Protein AF-A0A2U9IP98-F1 (afdb_monomer_lite)

Structure (mmCIF, N/CA/C/O backbone):
data_AF-A0A2U9IP98-F1
#
_entry.id   AF-A0A2U9IP98-F1
#
loop_
_atom_site.group_PDB
_atom_site.id
_atom_site.type_symbol
_atom_site.label_atom_id
_atom_site.label_alt_id
_atom_site.label_comp_id
_atom_site.label_asym_id
_atom_site.label_entity_id
_atom_site.label_seq_id
_atom_site.pdbx_PDB_ins_code
_atom_site.Cartn_x
_atom_site.Cartn_y
_atom_site.Cartn_z
_atom_site.occupancy
_atom_site.B_iso_or_equiv
_atom_site.auth_seq_id
_atom_site.auth_comp_id
_atom_site.auth_asym_id
_atom_site.auth_atom_id
_atom_site.pdbx_PDB_model_num
ATOM 1 N N . MET A 1 1 ? 15.990 16.368 -11.895 1.00 38.81 1 MET A N 1
ATOM 2 C CA . MET A 1 1 ? 14.515 16.236 -11.819 1.00 38.81 1 MET A CA 1
ATOM 3 C C . MET A 1 1 ? 14.180 14.976 -11.020 1.00 38.81 1 MET A C 1
ATOM 5 O O . MET A 1 1 ? 14.409 13.882 -11.521 1.00 38.81 1 MET A O 1
ATOM 9 N N . LEU A 1 2 ? 13.744 15.100 -9.759 1.00 40.88 2 LEU A N 1
ATOM 10 C CA . LEU A 1 2 ? 13.493 13.975 -8.838 1.00 40.88 2 LEU A CA 1
ATOM 11 C C . LEU A 1 2 ? 12.225 13.195 -9.237 1.00 40.88 2 LEU A C 1
ATOM 13 O O . LEU A 1 2 ? 11.253 13.118 -8.491 1.00 40.88 2 LEU A O 1
ATOM 17 N N . LYS A 1 3 ? 12.224 12.574 -10.424 1.00 48.38 3 LYS A N 1
ATOM 18 C CA . LYS A 1 3 ? 11.374 11.405 -10.649 1.00 48.38 3 LYS A CA 1
ATOM 19 C C . LYS A 1 3 ? 11.878 10.387 -9.622 1.00 48.38 3 LYS A C 1
ATOM 21 O O . LYS A 1 3 ? 13.066 10.121 -9.501 1.00 48.38 3 LYS A O 1
ATOM 26 N N . HIS A 1 4 ? 11.042 9.874 -8.742 1.00 55.41 4 HIS A N 1
ATOM 27 C CA . HIS A 1 4 ? 10.2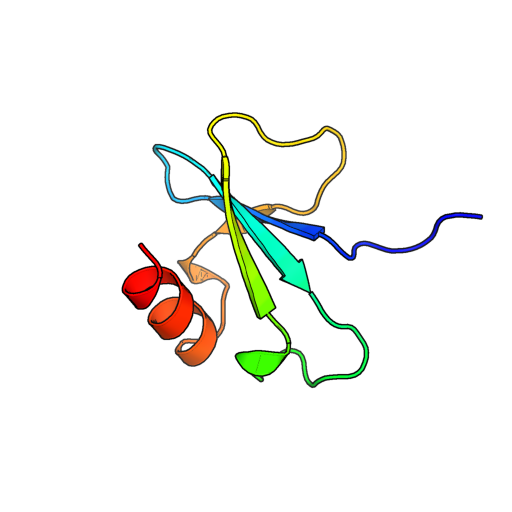76 8.691 -9.056 1.00 55.41 4 HIS A CA 1
ATOM 28 C C . HIS A 1 4 ? 9.496 8.300 -7.801 1.00 55.41 4 HIS A C 1
ATOM 30 O O . HIS A 1 4 ? 10.065 8.276 -6.712 1.00 55.41 4 HIS A O 1
ATOM 36 N N . LYS A 1 5 ? 8.232 7.926 -7.996 1.00 63.94 5 LYS A N 1
ATOM 37 C CA . LYS A 1 5 ? 7.321 7.220 -7.082 1.00 63.94 5 LYS A CA 1
ATOM 38 C C . LYS A 1 5 ? 7.954 5.949 -6.468 1.00 63.94 5 LYS A C 1
ATOM 40 O O . LYS A 1 5 ? 7.607 4.834 -6.834 1.00 63.94 5 LYS A O 1
ATOM 45 N N . LYS A 1 6 ? 8.988 6.108 -5.639 1.00 78.44 6 LYS A N 1
ATOM 46 C CA . LYS A 1 6 ? 9.731 5.024 -4.970 1.00 78.44 6 LYS A CA 1
ATOM 47 C C . LYS A 1 6 ? 9.030 4.590 -3.693 1.00 78.44 6 LYS A C 1
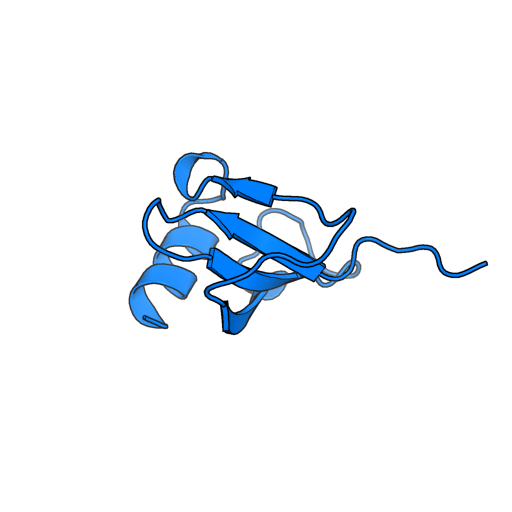ATOM 49 O O . LYS A 1 6 ? 9.248 3.478 -3.242 1.00 78.44 6 LYS A O 1
ATOM 54 N N . TYR A 1 7 ? 8.222 5.470 -3.113 1.00 83.88 7 TYR A N 1
ATOM 55 C CA . TYR A 1 7 ? 7.459 5.200 -1.908 1.00 83.88 7 TYR A CA 1
ATOM 56 C C . TYR A 1 7 ? 5.977 5.249 -2.234 1.00 83.88 7 TYR A C 1
ATOM 58 O O . TYR A 1 7 ? 5.522 6.163 -2.923 1.00 83.88 7 TYR A O 1
ATOM 66 N N . LEU A 1 8 ? 5.260 4.268 -1.714 1.00 87.38 8 LEU A N 1
ATOM 67 C CA . LEU A 1 8 ? 3.813 4.202 -1.708 1.00 87.38 8 LEU A CA 1
ATOM 68 C C . LEU A 1 8 ? 3.340 3.975 -0.278 1.00 87.38 8 LEU A C 1
ATOM 70 O O . LEU A 1 8 ? 4.089 3.500 0.581 1.00 87.38 8 LEU A O 1
ATOM 74 N N . TYR A 1 9 ? 2.097 4.343 -0.032 1.00 89.25 9 TYR A N 1
ATOM 75 C CA . TYR A 1 9 ? 1.428 4.087 1.228 1.00 89.25 9 TYR A CA 1
ATOM 76 C C . TYR A 1 9 ? 0.305 3.092 0.991 1.00 89.25 9 TYR A C 1
ATOM 78 O O . TYR A 1 9 ? -0.414 3.184 0.000 1.00 89.25 9 TYR A O 1
ATOM 86 N N . ILE A 1 10 ? 0.176 2.133 1.895 1.00 89.12 10 ILE A N 1
ATOM 87 C CA . ILE A 1 10 ? -0.896 1.147 1.858 1.00 89.12 10 ILE A CA 1
ATOM 88 C C . ILE A 1 10 ? -1.901 1.538 2.913 1.00 89.12 10 ILE A C 1
ATOM 90 O O . ILE A 1 10 ? -1.534 1.662 4.079 1.00 89.12 10 ILE A O 1
ATOM 94 N N . ASP A 1 11 ? -3.130 1.787 2.488 1.00 88.69 11 ASP A N 1
ATOM 95 C CA . ASP A 1 11 ? -4.220 2.151 3.379 1.00 88.69 11 ASP A CA 1
ATOM 96 C C . ASP A 1 11 ? -4.818 0.901 4.033 1.00 88.69 11 ASP A C 1
ATOM 98 O O . ASP A 1 11 ? -5.262 -0.016 3.338 1.00 88.69 11 ASP A O 1
ATOM 102 N N . LEU A 1 12 ? -4.813 0.877 5.368 1.00 86.31 12 LEU A N 1
ATOM 103 C CA . LEU A 1 12 ? -5.455 -0.145 6.202 1.00 86.31 12 LEU A CA 1
ATOM 104 C C . LEU A 1 12 ? -6.650 0.430 6.984 1.00 86.31 12 LEU A C 1
ATOM 106 O O . LEU A 1 12 ? -7.081 -0.140 7.986 1.00 86.31 12 LEU A O 1
ATOM 110 N N . GLY A 1 13 ? -7.151 1.607 6.601 1.00 83.81 13 GLY A N 1
ATOM 111 C CA . GLY A 1 13 ? -8.288 2.303 7.207 1.00 83.81 13 GLY A CA 1
ATOM 112 C C . GLY A 1 13 ? -7.953 3.040 8.507 1.00 83.81 13 GLY A C 1
ATOM 113 O O . GLY A 1 13 ? -8.337 4.193 8.681 1.00 83.81 13 GLY A O 1
ATOM 114 N N . LYS A 1 14 ? -7.205 2.411 9.424 1.00 83.69 14 LYS A N 1
ATOM 115 C CA . LYS A 1 14 ? -6.806 3.023 10.711 1.00 83.69 14 LYS A CA 1
ATOM 116 C C . LYS A 1 14 ? -5.443 3.713 10.653 1.00 83.69 14 LYS A C 1
ATOM 118 O O . LYS A 1 14 ? -5.173 4.653 11.398 1.00 83.69 14 LYS A O 1
ATOM 123 N N . TYR A 1 15 ? -4.554 3.200 9.818 1.00 85.81 15 TYR A N 1
ATOM 124 C CA . TYR A 1 15 ? -3.200 3.700 9.631 1.00 85.81 15 TYR A CA 1
ATOM 125 C C . TYR A 1 15 ? -2.688 3.254 8.265 1.00 85.81 15 TYR A C 1
ATOM 127 O O . TYR A 1 15 ? -3.268 2.382 7.623 1.00 85.81 15 TYR A O 1
ATOM 135 N N . PHE A 1 16 ? -1.579 3.841 7.837 1.00 89.25 16 PHE A N 1
ATOM 136 C CA . PHE A 1 16 ? -0.931 3.492 6.587 1.00 89.25 16 PHE A CA 1
ATOM 137 C C . PHE A 1 16 ? 0.322 2.663 6.840 1.00 89.25 16 PHE A C 1
ATOM 139 O O . PHE A 1 16 ? 0.981 2.812 7.869 1.00 89.25 16 PHE A O 1
ATOM 146 N N . ILE A 1 17 ? 0.712 1.841 5.875 1.00 89.19 17 ILE A N 1
ATOM 147 C CA . ILE A 1 17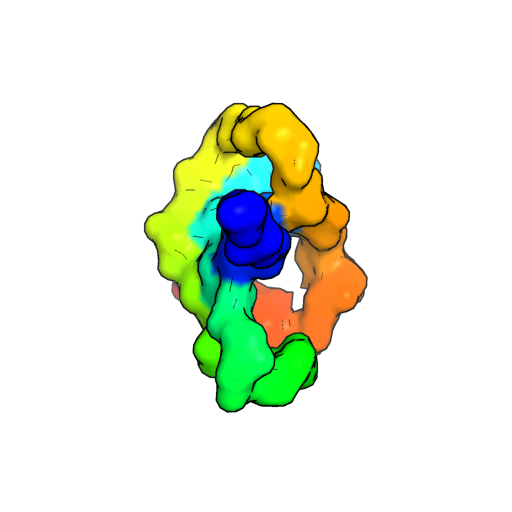 ? 2.045 1.237 5.846 1.00 89.19 17 ILE A CA 1
ATOM 148 C C . ILE A 1 17 ? 2.853 1.905 4.753 1.00 89.19 17 ILE A C 1
ATOM 150 O O . ILE A 1 17 ? 2.453 1.942 3.591 1.00 89.19 17 ILE A O 1
ATOM 154 N N . LYS A 1 18 ? 4.007 2.448 5.133 1.00 89.12 18 LYS A N 1
ATOM 155 C CA . LYS A 1 18 ? 4.961 3.000 4.182 1.00 89.12 18 LYS A CA 1
ATOM 156 C C . LYS A 1 18 ? 5.720 1.847 3.547 1.00 89.12 18 LYS A C 1
ATOM 158 O O . LYS A 1 18 ? 6.413 1.095 4.232 1.00 89.12 18 LYS A O 1
ATOM 163 N N . VAL A 1 19 ? 5.627 1.753 2.230 1.00 88.31 19 VAL A N 1
ATOM 164 C CA . VAL A 1 19 ? 6.296 0.723 1.444 1.00 88.31 19 VAL A CA 1
ATOM 165 C C . VAL A 1 19 ? 7.165 1.380 0.389 1.00 88.31 19 VAL A C 1
ATOM 167 O O . VAL A 1 19 ? 6.782 2.358 -0.255 1.00 88.31 19 VAL A O 1
ATOM 170 N N . ARG A 1 20 ? 8.375 0.860 0.215 1.00 86.62 20 ARG A N 1
ATOM 171 C CA . ARG A 1 20 ? 9.256 1.232 -0.884 1.00 86.62 20 ARG A CA 1
ATOM 172 C C . ARG A 1 20 ? 9.091 0.230 -2.013 1.00 86.62 20 ARG A C 1
ATOM 174 O O . ARG A 1 20 ? 9.291 -0.961 -1.813 1.00 86.62 20 ARG A O 1
ATOM 181 N N . LYS A 1 21 ? 8.772 0.742 -3.197 1.00 85.75 21 LYS A N 1
ATOM 182 C CA . LYS A 1 21 ? 8.692 -0.020 -4.438 1.00 85.75 21 LYS A CA 1
ATOM 183 C C . LYS A 1 21 ? 10.025 0.047 -5.175 1.00 85.75 21 LYS A C 1
ATOM 185 O O . LYS A 1 21 ? 10.482 1.128 -5.568 1.00 85.75 21 LYS A O 1
ATOM 190 N N . LEU A 1 22 ? 10.659 -1.102 -5.346 1.00 82.88 22 LEU A N 1
ATOM 191 C CA . LEU A 1 22 ? 11.814 -1.277 -6.211 1.00 82.88 22 LEU A CA 1
ATOM 192 C C . LEU A 1 22 ? 11.336 -1.334 -7.662 1.00 82.88 22 LEU A C 1
ATOM 194 O O . LEU A 1 22 ? 10.387 -2.033 -7.983 1.00 82.88 22 LEU A O 1
ATOM 198 N N . LYS A 1 23 ? 11.992 -0.572 -8.536 1.00 74.88 23 LYS A N 1
ATOM 199 C CA . LYS A 1 23 ? 11.613 -0.464 -9.955 1.00 74.88 23 LYS A CA 1
ATOM 200 C C . LYS A 1 23 ? 12.286 -1.483 -10.862 1.00 74.88 23 LYS A C 1
ATOM 202 O O . LYS A 1 23 ? 11.878 -1.625 -12.001 1.00 74.88 23 LYS A O 1
ATOM 207 N N . ASN A 1 24 ? 13.317 -2.146 -10.348 1.00 76.62 24 ASN A N 1
ATOM 208 C CA . ASN A 1 24 ? 14.095 -3.145 -11.077 1.00 76.62 24 ASN A CA 1
ATOM 209 C C . ASN A 1 24 ? 13.544 -4.566 -10.873 1.00 76.62 24 ASN A C 1
ATOM 211 O O . ASN A 1 24 ? 14.202 -5.522 -11.259 1.00 76.62 24 ASN A O 1
ATOM 215 N N . LYS A 1 25 ? 12.399 -4.711 -10.197 1.00 71.69 25 LYS A N 1
ATOM 216 C CA . LYS A 1 25 ? 11.738 -5.992 -9.939 1.00 71.69 25 LYS A CA 1
ATOM 217 C C . LYS A 1 25 ? 10.320 -5.945 -10.493 1.00 71.69 25 LYS A C 1
ATOM 219 O O . LYS A 1 25 ? 9.718 -4.869 -10.510 1.00 71.69 25 LYS A O 1
ATOM 224 N N . ASP A 1 26 ? 9.812 -7.098 -10.913 1.00 70.75 26 ASP A N 1
ATOM 225 C CA . ASP A 1 26 ? 8.444 -7.254 -11.399 1.00 70.75 26 ASP A CA 1
ATOM 226 C C . ASP A 1 26 ? 7.419 -6.721 -10.400 1.00 70.75 26 ASP A C 1
ATOM 228 O O . ASP A 1 26 ? 7.511 -6.970 -9.197 1.00 70.75 26 ASP A O 1
ATOM 232 N N . GLU A 1 27 ? 6.408 -6.008 -10.903 1.00 65.94 27 GLU A N 1
ATOM 233 C CA . GLU A 1 27 ? 5.336 -5.437 -10.075 1.00 65.94 27 GLU A CA 1
ATOM 234 C C . GLU A 1 27 ? 4.522 -6.489 -9.321 1.00 65.94 27 GLU A C 1
ATOM 236 O O . GLU A 1 27 ? 3.922 -6.167 -8.298 1.00 65.94 27 GLU A O 1
ATOM 241 N N . ASN A 1 28 ? 4.522 -7.731 -9.798 1.00 70.00 28 ASN A N 1
ATOM 242 C CA . ASN A 1 28 ? 3.846 -8.839 -9.134 1.00 70.00 28 ASN A CA 1
ATOM 243 C C . ASN A 1 28 ? 4.706 -9.504 -8.056 1.00 70.00 28 ASN A C 1
ATOM 245 O O . ASN A 1 28 ? 4.167 -10.222 -7.222 1.00 70.00 28 ASN A O 1
ATOM 249 N N . SER A 1 29 ? 6.018 -9.252 -8.039 1.00 75.81 29 SER A N 1
ATOM 250 C CA . SER A 1 29 ? 6.913 -9.891 -7.084 1.00 75.81 29 SER A CA 1
ATOM 251 C C . SER A 1 29 ? 6.848 -9.194 -5.714 1.00 75.81 29 SER A C 1
ATOM 253 O O . SER A 1 29 ? 7.048 -7.976 -5.626 1.00 75.81 29 SER A O 1
ATOM 255 N N . PRO A 1 30 ? 6.654 -9.931 -4.607 1.00 77.75 30 PRO A N 1
ATOM 256 C CA . PRO A 1 30 ? 6.632 -9.388 -3.249 1.00 77.75 30 PRO A CA 1
ATOM 257 C C . PRO A 1 30 ? 7.974 -8.777 -2.850 1.00 77.75 30 PRO A C 1
ATOM 259 O O . PRO A 1 30 ? 8.043 -7.911 -1.972 1.00 77.75 30 PRO A O 1
ATOM 262 N N . ASP A 1 31 ? 9.056 -9.172 -3.514 1.00 78.62 31 ASP A N 1
ATOM 263 C CA . ASP A 1 31 ? 10.375 -8.592 -3.312 1.00 78.62 31 ASP A CA 1
ATOM 264 C C . ASP A 1 31 ? 10.522 -7.187 -3.888 1.00 78.62 31 ASP A C 1
ATOM 266 O O . ASP A 1 31 ? 11.426 -6.451 -3.484 1.00 78.62 31 ASP A O 1
ATOM 270 N N . ALA A 1 32 ? 9.644 -6.786 -4.810 1.00 82.38 32 ALA A N 1
ATOM 271 C CA . ALA A 1 32 ? 9.588 -5.408 -5.270 1.00 82.38 32 ALA A CA 1
ATOM 272 C C . ALA A 1 32 ? 9.088 -4.463 -4.166 1.00 82.38 32 ALA A C 1
ATOM 274 O O . ALA A 1 32 ? 9.314 -3.257 -4.249 1.00 82.38 32 ALA A O 1
ATOM 275 N N . TYR A 1 33 ? 8.451 -4.991 -3.117 1.00 83.75 33 TYR A N 1
ATOM 276 C CA . TYR A 1 33 ? 7.850 -4.222 -2.035 1.00 83.75 33 TYR A CA 1
ATOM 277 C C . TYR A 1 33 ? 8.631 -4.429 -0.736 1.00 83.75 33 TYR A C 1
ATOM 279 O O . TYR A 1 33 ? 8.686 -5.519 -0.164 1.00 83.75 33 TYR A O 1
ATOM 287 N N . ILE A 1 34 ? 9.239 -3.349 -0.249 1.00 85.19 34 ILE A N 1
ATOM 288 C CA . ILE A 1 34 ? 9.941 -3.313 1.034 1.00 85.19 34 ILE A CA 1
ATOM 289 C C . ILE A 1 34 ? 9.075 -2.547 2.026 1.00 85.19 34 ILE A C 1
ATOM 291 O O . ILE A 1 34 ? 8.881 -1.336 1.882 1.00 85.19 34 ILE A O 1
ATOM 295 N N . VAL A 1 35 ? 8.568 -3.246 3.037 1.00 88.00 35 VAL A N 1
ATOM 296 C CA . VAL A 1 35 ? 7.854 -2.629 4.157 1.00 88.00 35 VAL A CA 1
ATOM 297 C C . VAL A 1 35 ? 8.861 -1.837 4.989 1.00 88.00 35 VAL A C 1
ATOM 299 O O . VAL A 1 35 ? 9.862 -2.382 5.438 1.00 88.00 35 VAL A O 1
ATOM 302 N N . ILE A 1 36 ? 8.623 -0.536 5.153 1.00 86.75 36 ILE A N 1
ATOM 303 C CA . ILE A 1 36 ? 9.475 0.337 5.978 1.00 86.75 36 ILE A CA 1
ATOM 304 C C . ILE A 1 36 ? 8.908 0.455 7.384 1.00 86.75 36 ILE A C 1
ATOM 306 O O . ILE A 1 36 ? 9.661 0.502 8.349 1.00 86.75 36 ILE A O 1
ATOM 310 N N . GLY A 1 37 ? 7.584 0.542 7.494 1.00 85.12 37 GLY A N 1
ATOM 311 C CA . GLY A 1 37 ? 6.914 0.593 8.782 1.00 85.12 37 GLY A CA 1
ATOM 312 C C . GLY A 1 37 ? 5.547 1.256 8.731 1.00 85.12 37 GLY A C 1
ATOM 313 O O . GLY A 1 37 ? 5.079 1.739 7.693 1.00 85.12 37 GLY A O 1
ATOM 314 N N . LYS A 1 38 ? 4.918 1.284 9.902 1.00 87.19 38 LYS A N 1
ATOM 315 C CA . LYS A 1 38 ? 3.615 1.895 10.143 1.00 87.19 38 LYS A CA 1
ATOM 316 C C . LYS A 1 38 ? 3.716 3.420 10.165 1.00 87.19 38 LYS A C 1
ATOM 318 O O . LYS A 1 38 ? 4.609 3.995 10.778 1.00 87.19 38 LYS A O 1
ATOM 323 N N . ALA A 1 39 ? 2.769 4.083 9.517 1.00 83.25 39 ALA A N 1
ATOM 324 C CA . ALA A 1 39 ? 2.663 5.529 9.437 1.00 83.25 39 ALA A CA 1
ATOM 325 C C . ALA A 1 39 ? 1.224 5.969 9.720 1.00 83.25 39 ALA A C 1
ATOM 327 O O . ALA A 1 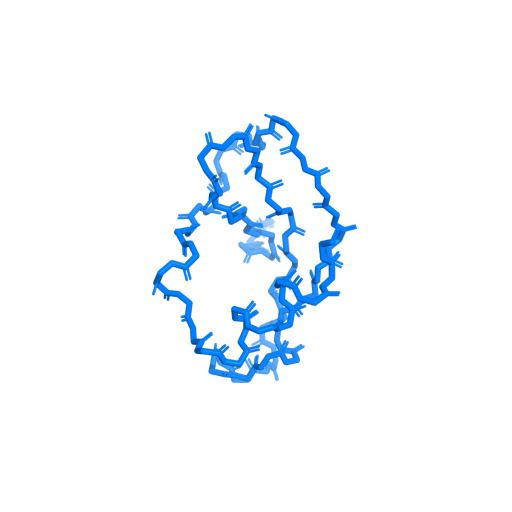39 ? 0.283 5.535 9.066 1.00 83.25 39 ALA A O 1
ATOM 328 N N . MET A 1 40 ? 1.041 6.877 10.677 1.00 80.94 40 MET A N 1
ATOM 329 C CA . MET A 1 40 ? -0.282 7.446 10.969 1.00 80.94 40 MET A CA 1
ATOM 330 C C . MET A 1 40 ? -0.645 8.584 10.006 1.00 80.94 40 MET A C 1
ATOM 332 O O . MET A 1 40 ? -1.814 8.832 9.732 1.00 80.94 40 MET A O 1
ATOM 336 N N . LYS A 1 41 ? 0.373 9.263 9.463 1.00 78.00 41 LYS A N 1
ATOM 337 C CA . LYS A 1 41 ? 0.228 10.341 8.484 1.00 78.00 41 LYS A CA 1
ATOM 338 C C . LYS A 1 41 ? 0.885 9.935 7.169 1.00 78.00 41 LYS A C 1
ATOM 340 O O . LYS A 1 41 ? 2.029 9.477 7.147 1.00 78.00 41 LYS A O 1
ATOM 345 N N . LYS A 1 42 ? 0.166 10.141 6.069 1.00 76.81 42 LYS A N 1
ATOM 346 C CA . LYS A 1 42 ? 0.712 10.034 4.714 1.00 76.81 42 LYS A CA 1
ATOM 347 C C . LYS A 1 42 ? 1.516 11.283 4.363 1.00 76.81 42 LYS A C 1
ATOM 349 O O . LYS A 1 42 ? 1.176 12.386 4.793 1.00 76.81 42 LYS A O 1
ATOM 354 N N . SER A 1 43 ? 2.568 11.114 3.567 1.00 77.44 43 SER A N 1
ATOM 355 C CA . SER A 1 43 ? 3.244 12.268 2.969 1.00 77.44 43 SER A CA 1
ATOM 356 C C . SER A 1 43 ? 2.337 12.922 1.914 1.00 77.44 43 SER A C 1
ATOM 358 O O . SER A 1 43 ? 1.391 12.303 1.420 1.00 77.44 43 SER A O 1
ATOM 360 N N . ARG A 1 44 ? 2.587 14.186 1.569 1.00 71.38 44 ARG A N 1
ATOM 361 C CA . ARG A 1 44 ? 1.839 14.871 0.502 1.00 71.38 44 ARG A CA 1
ATOM 362 C C . ARG A 1 44 ? 2.326 14.353 -0.864 1.00 71.38 44 ARG A C 1
ATOM 364 O O . ARG A 1 44 ? 3.522 14.143 -1.043 1.00 71.38 44 ARG A O 1
ATOM 371 N N . ASN A 1 45 ? 1.407 14.136 -1.810 1.00 75.56 45 ASN A N 1
ATOM 372 C CA . ASN A 1 45 ? 1.675 13.702 -3.198 1.00 75.56 45 ASN A CA 1
ATOM 373 C C . ASN A 1 45 ? 2.308 12.305 -3.388 1.00 75.56 45 ASN A C 1
ATOM 375 O O . ASN A 1 45 ? 3.015 12.067 -4.368 1.00 75.56 45 ASN A O 1
ATOM 379 N N . VAL A 1 46 ? 2.056 11.368 -2.475 1.00 80.06 46 VAL A N 1
ATOM 380 C CA . VAL A 1 46 ? 2.468 9.958 -2.621 1.00 80.06 46 VAL A CA 1
ATOM 381 C C . VAL A 1 46 ? 1.313 9.091 -3.091 1.00 80.06 46 VAL A C 1
ATOM 383 O O . VAL A 1 46 ? 0.154 9.348 -2.775 1.00 80.06 46 VAL A O 1
ATOM 386 N N . GLU A 1 47 ? 1.657 8.045 -3.837 1.00 84.12 47 GLU A N 1
ATOM 387 C CA . GLU A 1 47 ? 0.704 7.042 -4.295 1.00 84.12 47 GLU A CA 1
ATOM 388 C C . GLU A 1 47 ? 0.182 6.242 -3.099 1.00 84.12 47 GLU A C 1
ATOM 390 O O . GLU A 1 47 ? 0.967 5.765 -2.273 1.00 84.12 47 GLU A O 1
ATOM 395 N N . ILE A 1 48 ? -1.140 6.129 -3.003 1.00 86.69 48 ILE A N 1
ATOM 396 C CA . ILE A 1 48 ? -1.816 5.341 -1.978 1.00 86.69 48 ILE A CA 1
ATOM 397 C C . ILE A 1 48 ? -2.507 4.191 -2.693 1.00 86.69 48 ILE A C 1
ATOM 399 O O . ILE A 1 48 ? -3.275 4.431 -3.623 1.00 86.69 48 ILE A O 1
ATOM 403 N N . LYS A 1 49 ? -2.234 2.962 -2.262 1.00 87.62 49 LYS A N 1
ATOM 404 C CA . LYS A 1 49 ? -2.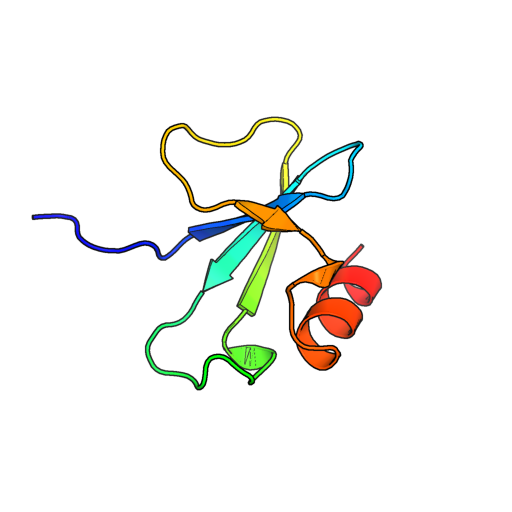968 1.773 -2.696 1.00 87.62 49 LYS A CA 1
ATOM 405 C C . LYS A 1 49 ? -3.746 1.207 -1.523 1.00 87.62 49 LYS A C 1
ATOM 407 O O . LYS A 1 49 ? -3.292 1.292 -0.381 1.00 87.62 49 LYS A O 1
ATOM 412 N N . LYS A 1 50 ? -4.907 0.623 -1.792 1.00 87.62 50 LYS A N 1
ATOM 413 C CA . LYS A 1 50 ? -5.572 -0.210 -0.792 1.00 87.62 50 LYS A CA 1
ATOM 414 C C . LYS A 1 50 ? -4.855 -1.547 -0.713 1.00 87.62 50 LYS A C 1
ATOM 416 O O . LYS A 1 50 ? -4.211 -1.966 -1.677 1.00 87.62 50 LYS A O 1
ATOM 421 N N . LEU A 1 51 ? -4.967 -2.215 0.432 1.00 84.94 51 LEU A N 1
ATOM 422 C CA . LEU A 1 51 ? -4.445 -3.572 0.567 1.00 84.94 51 LEU A CA 1
ATOM 423 C C . LEU A 1 51 ? -5.062 -4.495 -0.495 1.00 84.94 51 LEU A C 1
ATOM 425 O O . LEU A 1 51 ? -4.362 -5.345 -1.028 1.00 84.94 51 LEU A O 1
ATOM 429 N N . ASP A 1 52 ? -6.329 -4.276 -0.860 1.00 84.44 52 ASP A N 1
ATOM 430 C CA . ASP A 1 52 ? -7.059 -5.107 -1.819 1.00 84.44 52 ASP A CA 1
ATOM 431 C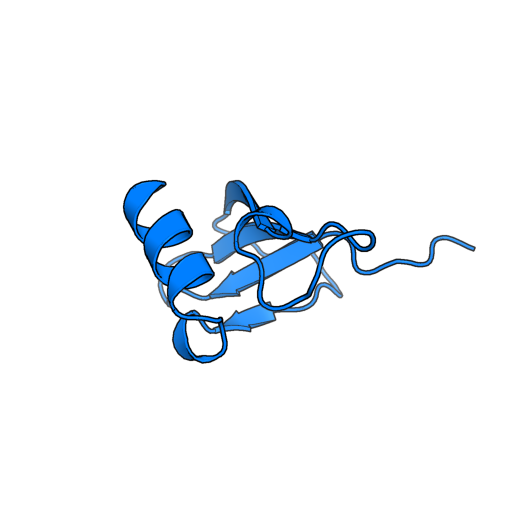 C . ASP A 1 52 ? -6.508 -5.080 -3.246 1.00 84.44 52 ASP A C 1
ATOM 433 O O . ASP A 1 52 ? -6.523 -6.116 -3.910 1.00 84.44 52 ASP A O 1
ATOM 437 N N . ASP A 1 53 ? -5.946 -3.944 -3.665 1.00 86.25 53 ASP A N 1
ATOM 438 C CA . ASP A 1 53 ? -5.393 -3.722 -5.009 1.00 86.25 53 ASP A CA 1
ATOM 439 C C . ASP A 1 53 ? -3.987 -4.315 -5.198 1.00 86.25 53 ASP A C 1
ATOM 441 O O . ASP A 1 53 ? -3.375 -4.174 -6.262 1.00 86.25 53 ASP A O 1
ATOM 445 N N . LEU A 1 54 ? -3.409 -4.900 -4.147 1.00 83.25 54 LEU A N 1
ATOM 446 C CA . LEU A 1 54 ? -2.071 -5.475 -4.197 1.00 83.25 54 LEU A CA 1
ATOM 447 C C . LEU A 1 54 ? -2.113 -6.965 -4.552 1.00 83.25 54 LEU A C 1
ATOM 449 O O . LEU A 1 54 ? -3.064 -7.658 -4.190 1.00 83.25 54 LEU A O 1
ATOM 453 N N . PRO A 1 55 ? -1.064 -7.491 -5.207 1.00 84.69 55 PRO A N 1
ATOM 454 C CA . PRO A 1 55 ? -0.908 -8.927 -5.406 1.00 84.69 55 PRO A CA 1
ATOM 455 C C . PRO A 1 55 ? -0.964 -9.681 -4.076 1.00 84.69 55 PRO A C 1
ATOM 457 O O . PRO A 1 55 ? -0.486 -9.183 -3.053 1.00 84.69 55 PRO A O 1
ATOM 460 N N . ILE A 1 56 ? -1.512 -10.896 -4.089 1.00 84.94 56 ILE A N 1
ATOM 461 C CA . ILE A 1 56 ? -1.724 -11.686 -2.869 1.00 84.94 56 ILE A CA 1
ATOM 462 C C . ILE A 1 56 ? -0.428 -11.929 -2.085 1.00 84.94 56 ILE A C 1
ATOM 464 O O . ILE A 1 56 ? -0.423 -11.815 -0.863 1.00 84.94 56 ILE A O 1
ATOM 468 N N . GLU A 1 57 ? 0.688 -12.137 -2.783 1.00 82.75 57 GLU A N 1
ATOM 469 C CA . GLU A 1 57 ? 2.006 -12.328 -2.168 1.00 82.75 57 GLU A CA 1
ATOM 470 C C . GLU A 1 57 ? 2.487 -11.076 -1.418 1.00 82.75 57 GLU A C 1
ATOM 472 O O . GLU A 1 57 ? 3.078 -11.159 -0.340 1.00 82.75 57 GLU A O 1
ATOM 477 N N . VAL A 1 58 ? 2.196 -9.888 -1.959 1.00 81.81 58 VAL A N 1
ATOM 478 C CA . VAL A 1 58 ? 2.512 -8.608 -1.314 1.00 81.81 58 VAL A CA 1
ATOM 479 C C . VAL A 1 58 ? 1.631 -8.420 -0.081 1.00 81.81 58 VAL A C 1
ATOM 481 O O . VAL A 1 58 ? 2.146 -8.024 0.966 1.00 81.81 58 VAL A O 1
ATOM 484 N N . LYS A 1 59 ? 0.327 -8.734 -0.176 1.00 84.56 59 LYS A N 1
ATOM 485 C CA . LYS A 1 59 ? -0.597 -8.680 0.970 1.00 84.56 59 LYS A CA 1
ATOM 486 C C . LYS A 1 59 ? -0.105 -9.572 2.104 1.00 84.56 59 LYS A C 1
ATOM 488 O O . LYS A 1 59 ? 0.017 -9.092 3.224 1.00 84.56 59 LYS A O 1
ATOM 493 N N . ASP A 1 60 ? 0.229 -10.826 1.806 1.00 85.44 60 ASP A N 1
ATOM 494 C CA . ASP A 1 60 ? 0.691 -11.797 2.801 1.00 85.44 60 ASP A CA 1
ATOM 495 C C . ASP A 1 60 ? 1.958 -11.311 3.520 1.00 85.44 60 ASP A C 1
ATOM 497 O O . ASP A 1 60 ? 2.028 -11.312 4.749 1.00 85.44 60 ASP A O 1
ATOM 501 N N . LYS A 1 61 ? 2.922 -10.768 2.765 1.00 83.62 61 LYS A N 1
ATOM 502 C CA . LYS A 1 61 ? 4.148 -10.180 3.320 1.00 83.62 61 LYS A CA 1
ATOM 503 C C . LYS A 1 61 ? 3.867 -9.007 4.258 1.00 83.62 61 LYS A C 1
ATOM 505 O O . LYS A 1 61 ? 4.508 -8.893 5.302 1.00 83.62 61 LYS A O 1
ATOM 510 N N . ILE A 1 62 ? 2.943 -8.122 3.888 1.00 81.81 62 ILE A N 1
ATOM 511 C CA . ILE A 1 62 ? 2.584 -6.955 4.702 1.00 81.81 62 ILE A CA 1
ATOM 512 C C . ILE A 1 62 ? 1.868 -7.391 5.976 1.00 81.81 62 ILE A C 1
ATOM 514 O O . ILE A 1 62 ? 2.224 -6.911 7.046 1.00 81.81 62 ILE A O 1
ATOM 518 N N . THR A 1 63 ? 0.909 -8.310 5.867 1.00 82.00 63 THR A N 1
ATOM 519 C CA . THR A 1 63 ? 0.161 -8.849 7.009 1.00 82.00 63 THR A CA 1
ATOM 520 C C . THR A 1 63 ? 1.070 -9.595 7.982 1.00 82.00 63 THR A C 1
ATOM 522 O O . THR A 1 63 ? 0.893 -9.463 9.183 1.00 82.00 63 THR A O 1
ATOM 525 N N . LYS A 1 64 ? 2.084 -10.321 7.493 1.00 82.56 64 LYS A N 1
ATOM 526 C CA . LYS A 1 64 ? 3.108 -10.957 8.344 1.00 82.56 64 LYS A CA 1
ATOM 527 C C . LYS A 1 64 ? 4.099 -9.977 8.971 1.00 82.56 64 LYS A C 1
ATOM 529 O O . LYS A 1 64 ? 4.754 -10.324 9.944 1.00 82.56 64 LYS A O 1
ATOM 534 N N . SER A 1 65 ? 4.259 -8.792 8.382 1.00 72.69 65 SER A N 1
ATOM 535 C CA . SER A 1 65 ? 5.158 -7.742 8.885 1.00 72.69 65 SER A CA 1
ATOM 536 C C . SER A 1 65 ? 4.465 -6.775 9.856 1.00 72.69 65 SER A C 1
ATOM 538 O O . SER A 1 65 ? 5.091 -5.801 10.283 1.00 72.69 65 SER A O 1
ATOM 540 N N . LEU A 1 66 ? 3.176 -6.996 10.135 1.00 66.81 66 LEU A N 1
ATOM 541 C CA . LEU A 1 66 ? 2.346 -6.250 11.081 1.00 66.81 66 LEU A CA 1
ATOM 542 C C . LEU A 1 66 ? 2.360 -6.892 12.465 1.00 66.81 66 LEU A C 1
ATOM 544 O O . LEU A 1 66 ? 2.351 -6.100 13.434 1.00 66.81 66 LEU A O 1
#

Secondary structure (DSSP, 8-state):
------EEEEE-SS-EEEEEEPSSS-TT-GGGEEEEEEESSPPTT-EEEEGGGS-HHHHHHHHHT-

Organism: NCBI:txid619593

Sequence (66 aa):
MLKHKKYLYIDLGKYFIKVRKLKNKDENSPDAYIVIGKAMKKSRNVEIKKLDDLPIEVKDKITKSL

Foldseek 3Di:
DDDDLQWEWEDPPQWIWIWGAAPVDDQQDLVRIDTPGIGRDDDPPHHYHYLVPGHPSVNVVVVVVD

pLDDT: mean 79.66, std 10.6, range [38.81, 89.25]

InterPro domains:
  IPR041043 Domain of unknown function DUF5622 [PF18533] (2-63)

Radius of gyration: 11.32 Å; chains: 1; bounding box: 23×29×23 Å